Protein AF-A0A0W0SD92-F1 (afdb_monomer_lite)

Foldseek 3Di:
DVCLVVVLVVVVVVDVDDSVVSVVVSVVVVCCVVVVDPPLLVVLVPDPDPDDSVVSSVVSVVVCVVPDDDPVVD

Structure (mmCIF, N/CA/C/O backbone):
data_AF-A0A0W0SD92-F1
#
_entry.id   AF-A0A0W0SD92-F1
#
loop_
_atom_site.group_PDB
_atom_site.id
_atom_site.type_symbol
_atom_site.label_atom_id
_atom_site.label_alt_id
_atom_site.label_comp_id
_atom_site.label_asym_id
_atom_site.label_entity_id
_atom_site.label_seq_id
_atom_site.pdbx_PDB_ins_code
_atom_site.Cartn_x
_atom_site.Cartn_y
_atom_site.Cartn_z
_atom_site.occupancy
_atom_site.B_iso_or_equiv
_atom_site.auth_seq_id
_atom_site.auth_comp_id
_atom_site.auth_asym_id
_atom_site.auth_atom_id
_atom_site.pdbx_PDB_model_num
ATOM 1 N N . MET A 1 1 ? 20.396 -3.052 2.879 1.00 54.53 1 MET A N 1
ATOM 2 C CA . MET A 1 1 ? 19.411 -3.249 1.792 1.00 54.53 1 MET A CA 1
ATOM 3 C C . MET A 1 1 ? 20.072 -3.964 0.610 1.00 54.53 1 MET A C 1
ATOM 5 O O . MET A 1 1 ? 20.256 -3.369 -0.439 1.00 54.53 1 MET A O 1
ATOM 9 N N . LYS A 1 2 ? 20.508 -5.218 0.783 1.00 52.25 2 LYS A N 1
ATOM 10 C CA . LYS A 1 2 ? 21.393 -5.885 -0.193 1.00 52.25 2 LYS A CA 1
ATOM 11 C C . LYS A 1 2 ? 20.658 -6.425 -1.437 1.00 52.25 2 LYS A C 1
ATOM 13 O O . LYS A 1 2 ? 21.300 -6.653 -2.443 1.00 52.25 2 LYS A O 1
ATOM 18 N N . TYR A 1 3 ? 19.329 -6.546 -1.370 1.00 62.62 3 TYR A N 1
ATOM 19 C CA . TYR A 1 3 ? 18.499 -7.216 -2.386 1.00 62.62 3 TYR A CA 1
ATOM 20 C C . TYR A 1 3 ? 17.530 -6.279 -3.135 1.00 62.62 3 TYR A C 1
ATOM 22 O O . TYR A 1 3 ? 16.762 -6.722 -3.980 1.00 62.62 3 TYR A O 1
ATOM 30 N N . ILE A 1 4 ? 17.531 -4.972 -2.830 1.00 73.12 4 ILE A N 1
ATOM 31 C CA . ILE A 1 4 ? 16.643 -4.005 -3.511 1.00 73.12 4 ILE A CA 1
ATOM 32 C C . ILE A 1 4 ? 17.084 -3.802 -4.962 1.00 73.12 4 ILE A C 1
ATOM 34 O O . ILE A 1 4 ? 16.244 -3.673 -5.844 1.00 73.12 4 ILE A O 1
ATOM 38 N N . SER A 1 5 ? 18.393 -3.7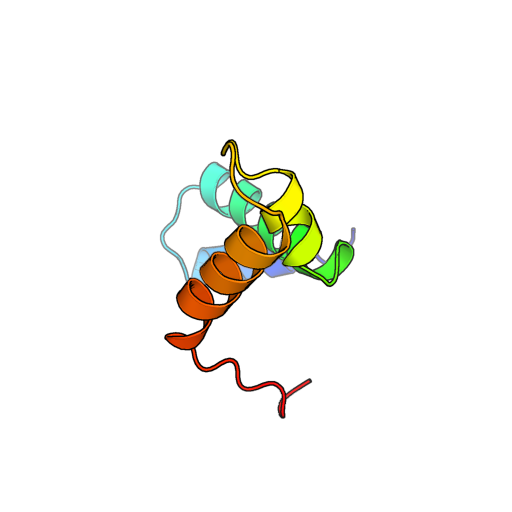93 -5.210 1.00 79.25 5 SER A N 1
ATOM 39 C CA . SER A 1 5 ? 18.959 -3.665 -6.553 1.00 79.25 5 SER A CA 1
ATOM 40 C C . SER A 1 5 ? 18.543 -4.818 -7.462 1.00 79.25 5 SER A C 1
ATOM 42 O O . SER A 1 5 ? 18.141 -4.569 -8.589 1.00 79.25 5 SER A O 1
ATOM 44 N N . GLU A 1 6 ? 18.561 -6.050 -6.949 1.00 86.44 6 GLU A N 1
ATOM 45 C CA . GLU A 1 6 ? 18.149 -7.252 -7.689 1.00 86.44 6 GLU A CA 1
ATOM 46 C C . GLU A 1 6 ? 16.645 -7.224 -8.000 1.00 86.44 6 GLU A C 1
ATOM 48 O O . GLU A 1 6 ? 16.229 -7.505 -9.121 1.00 86.44 6 GLU A O 1
ATOM 53 N N . LEU A 1 7 ? 15.817 -6.804 -7.035 1.00 82.88 7 LEU A N 1
ATOM 54 C CA . LEU A 1 7 ? 14.381 -6.615 -7.247 1.00 82.88 7 LEU A CA 1
ATOM 55 C C . LEU A 1 7 ? 14.098 -5.558 -8.326 1.00 82.88 7 LEU A C 1
ATOM 57 O O . LEU A 1 7 ? 13.273 -5.786 -9.207 1.00 82.88 7 LEU A O 1
ATOM 61 N N . LEU A 1 8 ? 14.769 -4.406 -8.267 1.00 84.88 8 LEU A N 1
ATOM 62 C CA . LEU A 1 8 ? 14.611 -3.338 -9.258 1.00 84.88 8 LEU A CA 1
ATOM 63 C C . LEU A 1 8 ? 15.097 -3.763 -10.648 1.00 84.88 8 LEU A C 1
ATOM 65 O O . LEU A 1 8 ? 14.487 -3.373 -11.641 1.00 84.88 8 LEU A O 1
ATOM 69 N N . GLU A 1 9 ? 16.151 -4.574 -10.721 1.00 88.44 9 GLU A N 1
ATOM 70 C CA . GLU A 1 9 ? 16.665 -5.133 -11.972 1.00 88.44 9 GLU A CA 1
ATOM 71 C C . GLU A 1 9 ? 15.652 -6.085 -12.617 1.00 88.44 9 GLU A C 1
ATOM 73 O O . GLU A 1 9 ? 15.308 -5.909 -13.787 1.00 88.44 9 GLU A O 1
ATOM 78 N N . ILE A 1 10 ? 15.088 -7.022 -11.846 1.00 89.38 10 ILE A N 1
ATOM 79 C CA . ILE A 1 10 ? 14.030 -7.924 -12.328 1.00 89.38 10 ILE A CA 1
ATOM 80 C C . ILE A 1 10 ? 12.801 -7.120 -12.770 1.00 89.38 10 ILE A C 1
ATOM 82 O O . ILE A 1 10 ? 12.251 -7.361 -13.844 1.00 89.38 10 ILE A O 1
ATOM 86 N N . LEU A 1 11 ? 12.378 -6.131 -11.977 1.00 85.69 11 LEU A N 1
ATOM 87 C CA . LEU A 1 11 ? 11.241 -5.276 -12.320 1.00 85.69 11 LEU A CA 1
ATOM 88 C C . LEU A 1 11 ? 11.492 -4.467 -13.597 1.00 85.69 11 LEU A C 1
ATOM 90 O O . LEU A 1 11 ? 10.584 -4.357 -14.413 1.00 85.69 11 LEU A O 1
ATOM 94 N N . GLY A 1 12 ? 12.702 -3.946 -13.805 1.00 89.44 12 GLY A N 1
ATOM 95 C CA . GLY A 1 12 ? 13.065 -3.216 -15.022 1.00 89.44 12 GLY A CA 1
ATOM 96 C C . GLY A 1 12 ? 13.138 -4.089 -16.275 1.00 89.44 12 GLY A C 1
ATOM 97 O O . GLY A 1 12 ? 12.915 -3.593 -17.373 1.00 89.44 12 GLY A O 1
ATOM 98 N N . GLN A 1 13 ? 13.398 -5.391 -16.132 1.00 91.38 13 GLN A N 1
ATOM 99 C CA . GLN A 1 13 ? 13.325 -6.340 -17.250 1.00 91.38 13 GLN A CA 1
ATOM 100 C C . GLN A 1 13 ? 11.879 -6.670 -17.649 1.00 91.38 13 GLN A C 1
ATOM 102 O O . GLN A 1 13 ? 11.623 -6.995 -18.805 1.00 91.38 13 GLN A O 1
ATOM 107 N N . GLN A 1 14 ? 10.940 -6.620 -16.698 1.00 90.81 14 GLN A N 1
ATOM 108 C CA . GLN A 1 14 ? 9.525 -6.943 -16.930 1.00 90.81 14 GLN A CA 1
ATOM 109 C C . GLN A 1 14 ? 8.674 -5.712 -17.268 1.00 90.81 14 GLN A C 1
ATOM 111 O O . GLN A 1 14 ? 7.630 -5.829 -17.909 1.00 90.81 14 GLN A O 1
ATOM 116 N N . LEU A 1 15 ? 9.093 -4.533 -16.812 1.00 83.94 15 LEU A N 1
ATOM 117 C CA . LEU A 1 15 ? 8.381 -3.274 -16.973 1.00 83.94 15 LEU A CA 1
ATOM 118 C C . LEU A 1 15 ? 9.253 -2.324 -17.792 1.00 83.94 15 LEU A C 1
ATOM 120 O O . LEU A 1 15 ? 10.314 -1.913 -17.332 1.00 83.94 15 L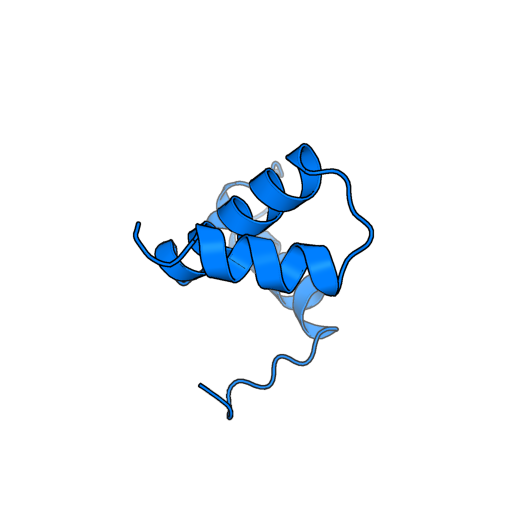EU A O 1
ATOM 124 N N . ASP A 1 16 ? 8.772 -1.917 -18.968 1.00 90.62 16 ASP A N 1
ATOM 125 C CA . ASP A 1 16 ? 9.418 -0.905 -19.819 1.00 90.62 16 ASP A CA 1
ATOM 126 C C . ASP A 1 16 ? 9.225 0.511 -19.236 1.00 90.62 16 ASP A C 1
ATOM 128 O O . ASP A 1 16 ? 8.536 1.378 -19.777 1.00 90.62 16 ASP A O 1
ATOM 132 N N . TRP A 1 17 ? 9.716 0.712 -18.013 1.00 88.88 17 TRP A N 1
ATOM 133 C CA . TRP A 1 17 ? 9.554 1.932 -17.232 1.00 88.88 17 TRP A CA 1
ATOM 134 C C . TRP A 1 17 ? 10.884 2.6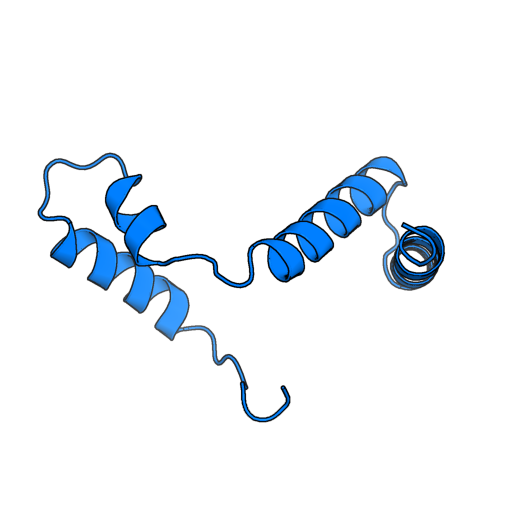55 -17.063 1.00 88.88 17 TRP A C 1
ATOM 136 O O . TRP A 1 17 ? 11.947 2.062 -16.910 1.00 88.88 17 TRP A O 1
ATOM 146 N N . HIS A 1 18 ? 10.807 3.984 -17.000 1.00 89.94 18 HIS A N 1
ATOM 147 C CA . HIS A 1 18 ? 11.966 4.816 -16.708 1.00 89.94 18 HIS A CA 1
ATOM 148 C C . HIS A 1 18 ? 12.494 4.560 -15.285 1.00 89.94 18 HIS A C 1
ATOM 150 O O . HIS A 1 18 ? 11.711 4.352 -14.354 1.00 89.94 18 HIS A O 1
ATOM 156 N N . LYS A 1 19 ? 13.816 4.657 -15.090 1.00 85.31 19 LYS A N 1
ATOM 157 C CA . LYS A 1 19 ? 14.498 4.313 -13.827 1.00 85.31 19 LYS A CA 1
ATOM 158 C C . LYS A 1 19 ? 13.890 4.978 -12.587 1.00 85.31 19 LYS A C 1
ATOM 160 O O . LYS A 1 19 ? 13.613 4.307 -11.606 1.00 85.31 19 LYS A O 1
ATOM 165 N N . SER A 1 20 ? 13.591 6.273 -12.658 1.00 88.00 20 SER A N 1
ATOM 166 C CA . SER A 1 20 ? 12.955 7.022 -11.562 1.00 88.00 20 SER A CA 1
ATOM 167 C C . SER A 1 20 ? 11.590 6.459 -11.149 1.00 88.00 20 SER A C 1
ATOM 169 O O . SER A 1 20 ? 11.232 6.485 -9.972 1.00 88.00 20 SER A O 1
ATOM 171 N N . ARG A 1 21 ? 10.826 5.927 -12.108 1.00 86.81 21 ARG A N 1
ATOM 172 C CA . ARG A 1 21 ? 9.532 5.290 -11.856 1.00 86.81 21 ARG A CA 1
ATOM 173 C C . ARG A 1 21 ? 9.710 3.914 -11.216 1.00 86.81 21 ARG A C 1
ATOM 175 O O . ARG A 1 21 ? 8.969 3.590 -10.292 1.00 86.81 21 ARG A O 1
ATOM 182 N N . LEU A 1 22 ? 10.695 3.140 -11.672 1.00 88.06 22 LEU A N 1
ATOM 183 C CA . LEU A 1 22 ? 11.060 1.853 -11.071 1.00 88.06 22 LEU A CA 1
ATOM 184 C C . LEU A 1 22 ? 11.551 2.025 -9.632 1.00 88.06 22 LEU A C 1
ATOM 186 O O . LEU A 1 22 ? 11.053 1.337 -8.747 1.00 88.06 22 LEU A O 1
ATOM 190 N N . ASP A 1 23 ? 12.444 2.985 -9.381 1.00 83.81 23 ASP A N 1
ATOM 191 C CA . ASP A 1 23 ? 12.974 3.280 -8.046 1.00 83.81 23 ASP A CA 1
ATOM 192 C C . ASP A 1 23 ? 11.845 3.649 -7.070 1.00 83.81 23 ASP A C 1
ATOM 194 O O . ASP A 1 23 ? 11.761 3.108 -5.965 1.00 83.81 23 ASP A O 1
ATOM 198 N N . CYS A 1 24 ? 10.926 4.521 -7.500 1.00 83.56 24 CYS A N 1
ATOM 199 C CA . CYS A 1 24 ? 9.748 4.893 -6.718 1.00 83.56 24 CYS A CA 1
ATOM 200 C C . CYS A 1 24 ? 8.855 3.676 -6.425 1.00 83.56 24 CYS A C 1
ATOM 202 O O . CYS A 1 24 ? 8.460 3.452 -5.279 1.00 83.56 24 CYS A O 1
ATOM 204 N N . PHE A 1 25 ? 8.585 2.849 -7.436 1.00 82.69 25 PHE A N 1
ATOM 205 C CA . PHE A 1 25 ? 7.755 1.659 -7.285 1.00 82.69 25 PHE A CA 1
ATOM 206 C C . PHE A 1 25 ? 8.390 0.604 -6.368 1.00 82.69 25 PHE A C 1
ATOM 208 O O . PHE A 1 25 ? 7.709 0.073 -5.492 1.00 82.69 25 PHE A O 1
ATOM 215 N N . GLY A 1 26 ? 9.692 0.337 -6.498 1.00 85.50 26 GLY A N 1
ATOM 216 C CA . GLY A 1 26 ? 10.403 -0.589 -5.616 1.00 85.50 26 GLY A CA 1
ATOM 217 C C . GLY A 1 26 ? 10.384 -0.127 -4.159 1.00 85.50 26 GLY A C 1
ATOM 218 O O . GLY A 1 26 ? 10.151 -0.938 -3.263 1.00 85.50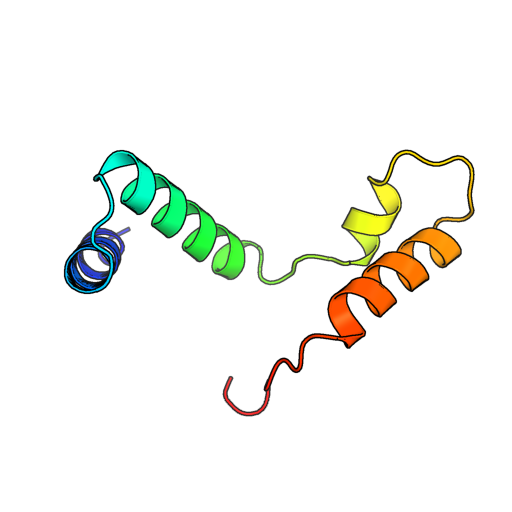 26 GLY A O 1
ATOM 219 N N . GLN A 1 27 ? 10.532 1.179 -3.909 1.00 82.50 27 GLN A N 1
ATOM 220 C CA . GLN A 1 27 ? 10.377 1.738 -2.563 1.00 82.50 27 GLN A CA 1
ATOM 221 C C . GLN A 1 27 ? 8.947 1.599 -2.030 1.00 82.50 27 GLN A C 1
ATOM 223 O O . GLN A 1 27 ? 8.774 1.214 -0.874 1.00 82.50 27 GLN A O 1
ATOM 228 N N . MET A 1 28 ? 7.925 1.856 -2.852 1.00 78.81 28 MET A N 1
ATOM 229 C CA . MET A 1 28 ? 6.525 1.650 -2.464 1.00 78.81 28 MET A CA 1
ATOM 230 C C . MET A 1 28 ? 6.239 0.184 -2.126 1.00 78.81 28 MET A C 1
ATOM 232 O O . MET A 1 28 ? 5.598 -0.097 -1.117 1.00 78.81 28 MET A O 1
A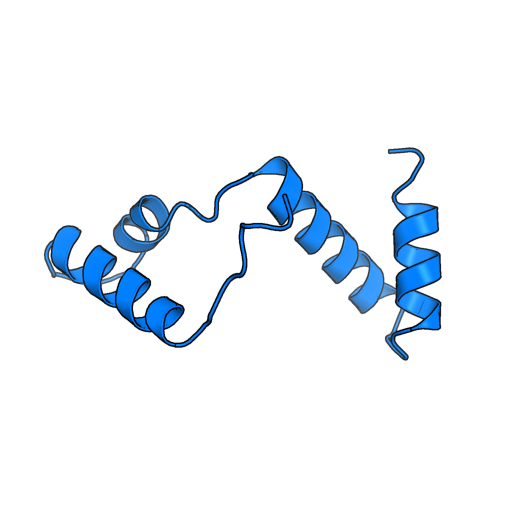TOM 236 N N . LEU A 1 29 ? 6.739 -0.752 -2.931 1.00 81.25 29 LEU A N 1
ATOM 237 C CA . LEU A 1 29 ? 6.547 -2.183 -2.716 1.00 81.25 29 LEU A CA 1
ATOM 238 C C . LEU A 1 29 ? 7.190 -2.640 -1.399 1.00 81.25 29 LEU A C 1
ATOM 240 O O . LEU A 1 29 ? 6.569 -3.343 -0.604 1.00 81.25 29 LEU A O 1
ATOM 244 N N . LEU A 1 30 ? 8.406 -2.173 -1.117 1.00 80.00 30 LEU A N 1
ATOM 245 C CA . LEU A 1 30 ? 9.071 -2.415 0.163 1.00 80.00 30 LEU A CA 1
ATOM 246 C C . LEU A 1 30 ? 8.329 -1.772 1.328 1.00 80.00 30 LEU A C 1
ATOM 248 O O . LEU A 1 30 ? 8.201 -2.399 2.374 1.00 80.00 30 LEU A O 1
ATOM 252 N N . ALA A 1 31 ? 7.813 -0.555 1.156 1.00 76.69 31 ALA A N 1
ATOM 253 C CA . ALA A 1 31 ? 6.999 0.094 2.172 1.00 76.69 31 ALA A CA 1
ATOM 254 C C . ALA A 1 31 ? 5.745 -0.737 2.478 1.00 76.69 31 ALA A C 1
ATOM 256 O O . ALA A 1 31 ? 5.439 -0.950 3.645 1.00 76.69 31 ALA A O 1
ATOM 257 N N . LEU A 1 32 ? 5.075 -1.311 1.477 1.00 73.81 32 LEU A N 1
ATOM 258 C CA . LEU A 1 32 ? 3.941 -2.215 1.709 1.00 73.81 32 LEU A CA 1
ATOM 259 C C . LEU A 1 32 ? 4.336 -3.433 2.566 1.00 73.81 32 LEU A C 1
ATOM 261 O O . LEU A 1 32 ? 3.601 -3.794 3.487 1.00 73.81 32 LEU A O 1
ATOM 265 N N . PHE A 1 33 ? 5.515 -4.019 2.333 1.00 69.56 33 PHE A N 1
ATOM 266 C CA . PHE A 1 33 ? 6.027 -5.139 3.134 1.00 69.56 33 PHE A CA 1
ATOM 267 C C . PHE A 1 33 ? 6.540 -4.743 4.523 1.00 69.56 33 PHE A C 1
ATOM 269 O O . PHE A 1 33 ? 6.441 -5.540 5.454 1.00 69.56 33 PHE A O 1
ATOM 276 N N . ILE A 1 34 ? 7.100 -3.544 4.682 1.00 68.88 34 ILE A N 1
ATOM 277 C CA . ILE A 1 34 ? 7.598 -3.035 5.968 1.00 68.88 34 ILE A CA 1
ATOM 278 C C . ILE A 1 34 ? 6.425 -2.649 6.865 1.00 68.88 34 ILE A C 1
ATOM 280 O O . ILE A 1 34 ? 6.381 -3.026 8.033 1.00 68.88 34 ILE A O 1
ATOM 284 N N . VAL A 1 35 ? 5.461 -1.921 6.307 1.00 72.19 35 VAL A N 1
ATOM 285 C CA . VAL A 1 35 ? 4.303 -1.401 7.038 1.00 72.19 35 VAL A CA 1
ATOM 286 C C . VAL A 1 35 ? 3.288 -2.527 7.306 1.00 72.19 35 VAL A C 1
ATOM 288 O O . VAL A 1 35 ? 2.438 -2.388 8.184 1.00 72.19 35 VAL A O 1
ATOM 291 N N . ARG A 1 36 ? 3.396 -3.668 6.592 1.00 56.88 36 ARG A N 1
ATOM 292 C CA . ARG A 1 36 ? 2.640 -4.937 6.760 1.00 56.88 36 ARG A CA 1
ATOM 293 C C . ARG A 1 36 ? 1.119 -4.810 6.857 1.00 56.88 36 ARG A C 1
ATOM 295 O O . ARG A 1 36 ? 0.426 -5.775 7.158 1.00 56.88 36 ARG A O 1
ATOM 302 N N . SER A 1 37 ? 0.584 -3.627 6.621 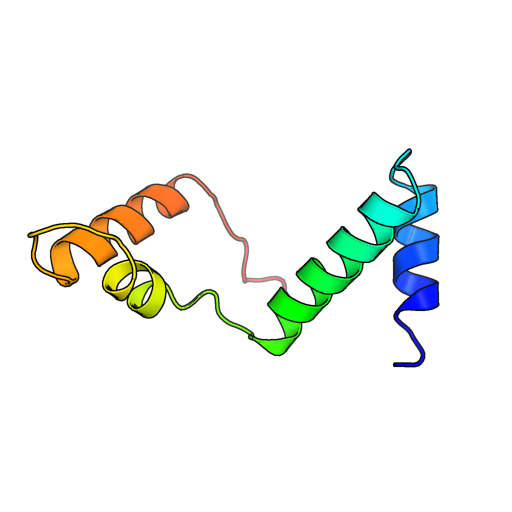1.00 57.47 37 SER A N 1
ATOM 303 C CA . SER A 1 37 ? -0.822 -3.329 6.760 1.00 57.47 37 SER A CA 1
ATOM 304 C C . SER A 1 37 ? -1.060 -1.963 6.150 1.00 57.47 37 SER A C 1
ATOM 306 O O . SER A 1 37 ? -0.590 -0.939 6.637 1.00 57.47 37 SER A O 1
ATOM 308 N N . VAL A 1 38 ? -1.846 -1.927 5.083 1.00 64.12 38 VAL A N 1
ATOM 309 C CA . VAL A 1 38 ? -2.681 -0.754 4.886 1.00 64.12 38 VAL A CA 1
ATOM 310 C C . VAL A 1 38 ? -3.776 -0.886 5.939 1.00 64.12 38 VAL A C 1
ATOM 312 O O . VAL A 1 38 ? -4.750 -1.613 5.743 1.00 64.12 38 VAL A O 1
ATOM 315 N N . ASN A 1 39 ? -3.571 -0.282 7.112 1.00 73.00 39 ASN A N 1
ATOM 316 C CA . ASN A 1 39 ? -4.562 -0.328 8.175 1.00 73.00 39 ASN A CA 1
ATOM 317 C C . ASN A 1 39 ? -5.800 0.443 7.702 1.00 73.00 39 ASN A C 1
ATOM 319 O O . ASN A 1 39 ? -5.838 1.674 7.703 1.00 73.00 39 ASN A O 1
ATOM 323 N N . LEU A 1 40 ? -6.824 -0.293 7.267 1.00 73.62 40 LEU A N 1
ATOM 324 C CA . LEU A 1 40 ? -8.062 0.290 6.746 1.00 73.62 40 LEU A CA 1
ATOM 325 C C . LEU A 1 40 ? -8.740 1.202 7.783 1.00 73.62 40 LEU A C 1
ATOM 327 O O . LEU A 1 40 ? -9.475 2.119 7.411 1.00 73.62 40 LEU A O 1
ATOM 331 N N . SER A 1 41 ? -8.471 0.979 9.072 1.00 72.44 41 SER A N 1
ATOM 332 C CA . SER A 1 41 ? -8.926 1.833 10.168 1.00 72.44 41 SER A CA 1
ATOM 333 C C . SER A 1 41 ? -8.181 3.168 10.191 1.00 72.44 41 SER A C 1
ATOM 335 O O . SER A 1 41 ? -8.823 4.202 10.352 1.00 72.44 41 SER A O 1
ATOM 337 N N . GLU A 1 42 ? -6.868 3.190 9.950 1.00 77.44 42 GLU A N 1
ATOM 338 C CA . GLU A 1 42 ? -6.101 4.444 9.855 1.00 77.44 42 GLU A CA 1
ATOM 339 C C . GLU A 1 42 ? -6.482 5.255 8.617 1.00 77.44 42 GLU A C 1
ATOM 341 O O . GLU A 1 42 ? -6.657 6.471 8.705 1.00 77.44 42 GLU A O 1
ATOM 346 N N . ILE A 1 43 ? -6.740 4.585 7.488 1.00 76.00 43 ILE A N 1
ATOM 347 C CA . ILE A 1 43 ? -7.312 5.247 6.307 1.00 76.00 43 ILE A CA 1
ATOM 348 C C . ILE A 1 43 ? -8.653 5.895 6.657 1.00 76.00 43 ILE A C 1
ATOM 350 O O . ILE A 1 43 ? -8.884 7.055 6.320 1.00 76.00 43 ILE A O 1
ATOM 354 N N . ALA A 1 44 ? -9.541 5.175 7.347 1.00 80.12 44 ALA A N 1
ATOM 355 C CA . ALA A 1 44 ? -10.850 5.701 7.719 1.00 80.12 44 ALA A CA 1
ATOM 356 C C . ALA A 1 44 ? -10.755 6.942 8.620 1.00 80.12 44 ALA A C 1
ATOM 358 O O . ALA A 1 44 ? -11.571 7.855 8.473 1.00 80.12 44 ALA A O 1
ATOM 359 N N . VAL A 1 45 ? -9.763 6.994 9.514 1.00 79.00 45 VAL A N 1
ATOM 360 C CA . VAL A 1 45 ? -9.486 8.157 10.370 1.00 79.00 45 VAL A CA 1
ATOM 361 C C . VAL A 1 45 ? -8.998 9.346 9.539 1.00 79.00 45 VAL A C 1
ATOM 363 O O . VAL A 1 45 ? -9.516 10.451 9.714 1.00 79.00 45 VAL A O 1
ATOM 366 N N . ALA A 1 46 ? -8.076 9.114 8.601 1.00 75.69 46 ALA A N 1
ATOM 367 C CA . ALA A 1 46 ? -7.478 10.150 7.757 1.00 75.69 46 ALA A CA 1
ATOM 368 C C . ALA A 1 46 ? -8.413 10.701 6.658 1.00 75.69 46 ALA A C 1
ATOM 370 O O . ALA A 1 46 ? -8.142 11.761 6.097 1.00 75.69 46 ALA A O 1
ATOM 371 N N . MET A 1 47 ? -9.520 10.018 6.331 1.00 77.38 47 MET A N 1
ATOM 372 C CA . MET A 1 47 ? -10.481 10.496 5.327 1.00 77.38 47 MET A CA 1
ATOM 373 C C . MET A 1 47 ? -11.152 11.812 5.771 1.00 77.38 47 MET A C 1
ATOM 375 O O . MET A 1 47 ? -11.864 11.800 6.782 1.00 77.38 47 MET A O 1
ATOM 379 N N . PRO A 1 48 ? -11.037 12.910 4.998 1.00 60.22 48 PRO A N 1
ATOM 380 C CA . PRO A 1 48 ? -11.633 14.196 5.351 1.00 60.22 48 PRO A CA 1
ATOM 381 C C . PRO A 1 48 ? -13.154 14.141 5.148 1.00 60.22 48 PRO A C 1
ATOM 383 O O . PRO A 1 48 ? -13.648 14.206 4.019 1.00 60.22 48 PRO A O 1
ATOM 386 N N . LYS A 1 49 ? -13.916 13.930 6.230 1.00 72.75 49 LYS A N 1
ATOM 387 C CA . LYS A 1 49 ? -15.387 13.888 6.185 1.00 72.75 49 LYS A CA 1
ATOM 388 C C . LYS A 1 49 ? -16.028 14.025 7.568 1.00 72.75 49 LYS A C 1
ATOM 390 O O . LYS A 1 49 ? -15.593 13.367 8.508 1.00 72.75 49 LYS A O 1
ATOM 395 N N . GLU A 1 50 ? -17.143 14.748 7.647 1.00 71.75 50 GLU A N 1
ATOM 396 C CA . GLU A 1 50 ? -17.955 14.959 8.865 1.00 71.75 50 GLU A CA 1
ATOM 397 C C . GLU A 1 50 ? -18.833 13.750 9.257 1.00 71.75 50 GLU A C 1
ATOM 399 O O . GLU A 1 50 ? -19.892 13.895 9.859 1.00 71.75 50 GLU A O 1
ATOM 404 N N . VAL A 1 51 ? -18.445 12.526 8.886 1.00 79.94 51 VAL A N 1
ATOM 405 C CA . VAL A 1 51 ? -19.225 11.315 9.200 1.00 79.94 51 VAL A CA 1
ATOM 406 C C . VAL A 1 51 ? -18.460 10.404 10.153 1.00 79.94 51 VAL A C 1
ATOM 408 O O . VAL A 1 51 ? -17.224 10.393 10.170 1.00 79.94 51 VAL A O 1
ATOM 411 N N . LEU A 1 52 ? -19.205 9.592 10.911 1.00 87.44 52 LEU A N 1
ATOM 412 C CA . LEU A 1 52 ? -18.651 8.625 11.862 1.00 87.44 52 LEU A CA 1
ATOM 413 C C . LEU A 1 52 ? -17.539 7.782 11.219 1.00 87.44 52 LEU A C 1
ATOM 415 O O . LEU A 1 52 ? -17.670 7.329 10.075 1.00 87.44 52 LEU A O 1
ATOM 419 N N . ILE A 1 53 ? -16.453 7.555 11.964 1.00 84.31 53 ILE A N 1
ATOM 420 C CA . ILE A 1 53 ? -15.278 6.789 11.508 1.00 84.31 53 ILE A CA 1
ATOM 421 C C . ILE A 1 53 ? -15.699 5.397 11.017 1.00 84.31 53 ILE A C 1
ATOM 423 O O . ILE A 1 53 ? -15.243 4.947 9.973 1.00 84.31 53 ILE A O 1
ATOM 427 N N . GLU A 1 54 ? -16.662 4.755 11.677 1.00 85.00 54 GLU A N 1
ATOM 428 C CA . GLU A 1 54 ? -17.229 3.457 11.279 1.00 85.00 54 GLU A CA 1
ATOM 429 C C . GLU A 1 54 ? -17.853 3.478 9.875 1.00 85.00 54 GLU A C 1
ATOM 431 O O . GLU A 1 54 ? -17.717 2.535 9.091 1.00 85.00 54 GLU A O 1
ATOM 436 N N . SER A 1 55 ? -18.523 4.579 9.524 1.00 87.75 55 SER A N 1
ATOM 437 C CA . SER A 1 55 ? -19.092 4.769 8.188 1.00 87.75 55 SER A CA 1
ATOM 438 C C . SER A 1 55 ? -18.007 5.002 7.138 1.00 87.75 55 SER A C 1
ATOM 440 O O . SER A 1 55 ? -18.186 4.628 5.977 1.00 87.75 55 SER A O 1
ATOM 442 N N . ARG A 1 56 ? -16.875 5.603 7.525 1.00 84.44 56 ARG A N 1
ATOM 443 C CA . ARG A 1 56 ? -15.689 5.737 6.666 1.00 84.44 56 ARG A CA 1
ATOM 444 C C . ARG A 1 56 ? -15.011 4.378 6.476 1.00 84.44 56 ARG A C 1
ATOM 446 O O . ARG A 1 56 ? -14.796 3.971 5.338 1.00 84.44 56 ARG A O 1
ATOM 453 N N . TYR A 1 57 ? -14.837 3.609 7.547 1.00 85.25 57 TYR A N 1
ATOM 454 C CA . TYR A 1 57 ? -14.288 2.252 7.514 1.00 85.25 57 TYR A CA 1
ATOM 455 C C . TYR A 1 57 ? -15.095 1.312 6.608 1.00 85.25 57 TYR A C 1
ATOM 457 O O . TYR A 1 57 ? -14.532 0.629 5.753 1.00 85.25 57 TYR A O 1
ATOM 465 N N . LYS A 1 58 ? -16.434 1.337 6.694 1.00 86.44 58 LYS A N 1
ATOM 466 C CA . LYS A 1 58 ? -17.303 0.564 5.786 1.00 86.44 58 LYS A CA 1
ATOM 467 C C . LYS A 1 58 ? -17.121 0.945 4.310 1.00 86.44 58 LYS A C 1
ATOM 469 O O . LYS A 1 58 ? -17.212 0.064 3.456 1.00 86.44 58 LYS A O 1
ATOM 474 N N . ARG A 1 59 ? -16.860 2.221 3.986 1.00 83.25 59 ARG A N 1
ATOM 475 C CA . ARG A 1 59 ? -16.563 2.646 2.600 1.00 83.25 59 ARG A CA 1
ATOM 476 C C . ARG A 1 59 ? -15.230 2.094 2.121 1.00 83.25 59 ARG A C 1
ATOM 478 O O . ARG A 1 59 ? -15.184 1.562 1.018 1.00 83.25 59 ARG A O 1
ATOM 485 N N . VAL A 1 60 ? -14.194 2.173 2.954 1.00 82.75 60 VAL A N 1
ATOM 486 C CA . VAL A 1 60 ? -12.878 1.592 2.654 1.00 82.75 60 VAL A CA 1
ATOM 487 C C . VAL A 1 60 ? -13.014 0.083 2.411 1.00 82.75 60 VAL A C 1
ATOM 489 O O . VAL A 1 60 ? -12.563 -0.418 1.387 1.00 82.75 60 VAL A O 1
ATOM 492 N N . LYS A 1 61 ? -13.746 -0.636 3.273 1.00 83.38 61 LYS A N 1
ATOM 493 C CA . LYS A 1 61 ? -14.005 -2.075 3.103 1.00 83.38 61 LYS A CA 1
ATOM 494 C C . LYS A 1 61 ? -14.755 -2.405 1.802 1.00 83.38 61 LYS A C 1
ATOM 496 O O . LYS A 1 61 ? -14.395 -3.366 1.134 1.00 83.38 61 LYS A O 1
ATOM 501 N N . ARG A 1 62 ? -15.769 -1.617 1.418 1.00 82.69 62 ARG A N 1
ATOM 502 C CA . ARG A 1 62 ? -16.499 -1.796 0.141 1.00 82.69 62 ARG A CA 1
ATOM 503 C C . ARG A 1 62 ? -15.649 -1.495 -1.088 1.00 82.69 62 ARG A C 1
ATOM 505 O O . ARG A 1 62 ? -15.832 -2.133 -2.114 1.00 82.69 62 ARG A O 1
ATOM 512 N N . PHE A 1 63 ? -14.742 -0.526 -1.003 1.00 82.62 63 PHE A N 1
ATOM 513 C CA . PHE A 1 63 ? -13.820 -0.246 -2.101 1.00 82.62 63 PHE A CA 1
ATOM 514 C C . PHE A 1 63 ? -12.961 -1.478 -2.409 1.00 82.62 63 PHE A C 1
ATOM 516 O O . PHE A 1 63 ? -12.843 -1.884 -3.561 1.00 82.62 63 PHE A O 1
ATOM 523 N N . PHE A 1 64 ? -12.445 -2.131 -1.365 1.00 74.06 64 PHE A N 1
ATOM 524 C CA . PHE A 1 64 ? -11.628 -3.331 -1.521 1.00 74.06 64 PHE A CA 1
ATOM 525 C C . PHE A 1 64 ? -12.428 -4.626 -1.720 1.00 74.06 64 PHE A C 1
ATOM 527 O O . PHE A 1 64 ? -11.849 -5.612 -2.153 1.00 74.06 64 PHE A O 1
ATOM 534 N N . SER A 1 65 ? -13.748 -4.652 -1.489 1.00 79.06 65 SER A N 1
ATOM 535 C CA . SER A 1 65 ? -14.553 -5.872 -1.684 1.00 79.06 65 SER A CA 1
ATOM 536 C C . SER A 1 65 ? -14.707 -6.297 -3.148 1.00 79.06 65 SER A C 1
ATOM 538 O O . SER A 1 65 ? -15.144 -7.412 -3.402 1.00 79.06 65 SER A O 1
ATOM 540 N N . GLY A 1 66 ? -14.377 -5.423 -4.104 1.00 73.12 66 GLY A N 1
ATOM 541 C CA . GLY A 1 66 ? -14.296 -5.773 -5.527 1.00 73.12 66 GLY A CA 1
ATOM 542 C C . GLY A 1 66 ? -12.980 -6.449 -5.926 1.00 73.12 66 GLY A C 1
ATOM 543 O O . GLY A 1 66 ? -12.850 -6.890 -7.063 1.00 73.12 66 GLY A O 1
ATOM 544 N N . PHE A 1 67 ? -12.011 -6.531 -5.012 1.00 71.81 67 PHE A N 1
ATOM 545 C CA . PHE A 1 67 ? -10.708 -7.138 -5.249 1.00 71.81 67 PHE A CA 1
ATOM 546 C C . PHE A 1 67 ? -10.611 -8.443 -4.451 1.00 71.81 67 PHE A C 1
ATOM 548 O O . PHE A 1 67 ? -10.658 -8.433 -3.221 1.00 71.81 67 PHE A O 1
ATOM 555 N N . SER A 1 68 ? -10.476 -9.580 -5.137 1.00 65.12 68 SER A N 1
ATOM 556 C CA . SER A 1 68 ? -10.178 -10.850 -4.472 1.00 65.12 68 SER A CA 1
ATOM 557 C C . SER A 1 68 ? -8.683 -10.912 -4.166 1.00 65.12 68 SER A C 1
ATOM 559 O O . SER A 1 68 ? -7.866 -11.114 -5.064 1.00 65.12 68 SER A O 1
ATOM 561 N N . PHE A 1 69 ? -8.320 -10.742 -2.900 1.00 63.06 69 PHE A N 1
ATOM 562 C CA . PHE A 1 69 ? -6.971 -11.034 -2.432 1.00 63.06 69 PHE A CA 1
ATOM 563 C C . PHE A 1 69 ? -6.927 -12.501 -2.010 1.00 63.06 69 PHE A C 1
ATOM 565 O O . PHE A 1 69 ? -7.590 -12.886 -1.048 1.00 63.06 69 PHE A O 1
ATOM 572 N N . ASN A 1 70 ? -6.193 -13.325 -2.758 1.00 54.31 70 ASN A N 1
ATOM 573 C CA . ASN A 1 70 ? -5.943 -14.701 -2.350 1.00 54.31 70 ASN A CA 1
ATOM 574 C C . ASN A 1 70 ? -4.818 -14.706 -1.305 1.00 54.31 70 ASN A C 1
ATOM 576 O O . ASN A 1 70 ? -3.646 -14.527 -1.639 1.00 54.31 70 ASN A O 1
ATOM 580 N N . PHE A 1 71 ? -5.200 -14.837 -0.035 1.00 58.00 71 PHE A N 1
ATOM 581 C CA . PHE A 1 71 ? -4.271 -14.892 1.095 1.00 58.00 71 PHE A CA 1
ATOM 582 C C . PHE A 1 71 ? -3.770 -16.311 1.387 1.00 58.00 71 PHE A C 1
ATOM 584 O O . PHE A 1 71 ? -2.866 -16.454 2.202 1.00 58.00 71 PHE A O 1
ATOM 591 N N . ASP A 1 72 ? -4.283 -17.336 0.696 1.00 63.44 72 ASP A N 1
ATOM 592 C CA . ASP A 1 72 ? -3.890 -18.739 0.907 1.00 63.44 72 ASP A CA 1
ATOM 593 C C . ASP A 1 72 ? -2.471 -19.051 0.387 1.00 63.44 72 ASP A C 1
ATOM 595 O O . ASP A 1 72 ? -1.975 -20.165 0.526 1.00 63.44 72 ASP A O 1
ATOM 599 N N . SER A 1 73 ? -1.809 -18.063 -0.218 1.00 48.00 73 SER A N 1
ATOM 600 C CA . SER A 1 73 ? -0.447 -18.144 -0.759 1.00 48.00 73 SER A CA 1
ATOM 601 C C . SER A 1 73 ? 0.615 -17.397 0.070 1.00 48.00 73 SER A C 1
ATOM 603 O O . SER A 1 73 ? 1.704 -17.151 -0.450 1.00 48.00 73 SER A O 1
ATOM 605 N N . ILE A 1 74 ? 0.325 -17.026 1.327 1.00 41.78 74 ILE A N 1
ATOM 606 C CA . ILE A 1 74 ? 1.301 -16.431 2.270 1.00 41.78 74 ILE A CA 1
ATOM 607 C C . ILE A 1 74 ? 1.633 -17.407 3.396 1.00 41.78 74 ILE A C 1
ATOM 609 O O . ILE A 1 74 ? 0.684 -17.922 4.024 1.00 41.78 74 ILE A O 1
#

Secondary structure (DSSP, 8-state):
-TTHHHHHHHHHHHS---HHHHHHHHHHHHHHHHH----HHHHHHHS--SS-HHHHHHHHHHHHTTS----TT-

Radius of gyration: 16.51 Å; chains: 1; bounding box: 41×34×32 Å

Organism: NCBI:txid29422

Sequence (74 aa):
MKYISELLEILGQQLDWHKSRLDCFGQMLLALFIVRSVNLSEIAVAMPKEVLIESRYKRVKRFFSGFSFNFDSI

pLDDT: mean 76.85, std 11.28, range [41.78, 91.38]